Protein AF-H2C0S8-F1 (afdb_monomer_lite)

Structure (mmCIF, N/CA/C/O backbone):
data_AF-H2C0S8-F1
#
_entry.id   AF-H2C0S8-F1
#
loop_
_atom_site.group_PDB
_atom_site.id
_atom_site.type_symbol
_atom_site.label_atom_id
_atom_site.label_alt_id
_atom_site.label_comp_id
_atom_site.label_asym_id
_atom_site.label_entity_id
_atom_site.label_seq_id
_atom_site.pdbx_PDB_ins_code
_atom_site.Cartn_x
_atom_site.Cartn_y
_atom_site.Cartn_z
_atom_site.occupancy
_atom_site.B_iso_or_equiv
_atom_site.auth_seq_id
_atom_site.auth_comp_id
_atom_site.auth_asym_id
_atom_site.auth_atom_id
_atom_site.pdbx_PDB_model_num
ATOM 1 N N . MET A 1 1 ? -6.349 -6.672 15.607 1.00 73.62 1 MET A N 1
ATOM 2 C CA . MET A 1 1 ? -5.841 -5.675 14.640 1.00 73.62 1 MET A CA 1
ATOM 3 C C . MET A 1 1 ? -5.408 -6.437 13.403 1.00 73.62 1 MET A C 1
ATOM 5 O O . MET A 1 1 ? -4.663 -7.399 13.556 1.00 73.62 1 MET A O 1
ATOM 9 N N . TYR A 1 2 ? -5.970 -6.123 12.236 1.00 88.00 2 TYR A N 1
ATOM 10 C CA . TYR A 1 2 ? -5.738 -6.903 11.018 1.00 88.00 2 TYR A CA 1
ATOM 11 C C . TYR A 1 2 ? -4.435 -6.465 10.352 1.00 88.00 2 TYR A C 1
ATOM 13 O O . TYR A 1 2 ? -4.122 -5.277 10.345 1.00 88.00 2 TYR A O 1
ATOM 21 N N . LYS A 1 3 ? -3.686 -7.418 9.796 1.00 89.62 3 LYS A N 1
ATOM 22 C CA . LYS A 1 3 ? -2.466 -7.149 9.033 1.00 89.62 3 LYS A CA 1
ATOM 23 C C . LYS A 1 3 ? -2.615 -7.734 7.636 1.00 89.62 3 LYS A C 1
ATOM 25 O O . LYS A 1 3 ? -3.059 -8.874 7.509 1.00 89.62 3 LYS A O 1
ATOM 30 N N . LEU A 1 4 ? -2.258 -6.962 6.619 1.00 89.75 4 LEU A N 1
ATOM 31 C CA . LEU A 1 4 ? -2.265 -7.380 5.224 1.00 89.75 4 LEU A CA 1
ATOM 32 C C . LEU A 1 4 ? -0.821 -7.499 4.746 1.00 89.75 4 LEU A C 1
ATOM 34 O O . LEU A 1 4 ? -0.091 -6.513 4.749 1.00 89.75 4 LEU A O 1
ATOM 38 N N . LEU A 1 5 ? -0.415 -8.703 4.353 1.00 89.38 5 LEU A N 1
ATOM 39 C CA . LEU A 1 5 ? 0.876 -8.928 3.714 1.00 89.38 5 LEU A CA 1
ATOM 40 C C . LEU A 1 5 ? 0.727 -8.683 2.213 1.00 89.38 5 LEU A C 1
ATOM 42 O O . LEU A 1 5 ? -0.026 -9.390 1.544 1.00 89.38 5 LEU A O 1
ATOM 46 N N . TYR A 1 6 ? 1.444 -7.691 1.701 1.00 88.94 6 TYR A N 1
ATOM 47 C CA . TYR A 1 6 ? 1.527 -7.388 0.283 1.00 88.94 6 TYR A CA 1
ATOM 48 C C . TYR A 1 6 ? 2.916 -7.753 -0.234 1.00 88.94 6 TYR A C 1
ATOM 50 O O . TYR A 1 6 ? 3.926 -7.186 0.185 1.00 88.94 6 TYR A O 1
ATOM 58 N N . ILE A 1 7 ? 2.941 -8.729 -1.139 1.00 83.81 7 ILE A N 1
ATOM 59 C CA . ILE A 1 7 ? 4.136 -9.160 -1.859 1.00 83.81 7 ILE A CA 1
ATOM 60 C C . ILE A 1 7 ? 3.898 -8.838 -3.317 1.00 83.81 7 ILE A C 1
ATOM 62 O O . ILE A 1 7 ? 2.917 -9.297 -3.909 1.00 83.81 7 ILE A O 1
ATOM 66 N N . ASN A 1 8 ? 4.791 -8.045 -3.882 1.00 75.00 8 ASN A N 1
ATOM 67 C CA . ASN A 1 8 ? 4.706 -7.668 -5.271 1.00 75.00 8 ASN A CA 1
ATOM 68 C C . ASN A 1 8 ? 5.616 -8.565 -6.100 1.00 75.00 8 ASN A C 1
ATOM 70 O O . ASN A 1 8 ? 6.816 -8.628 -5.860 1.00 75.00 8 ASN A O 1
ATOM 74 N N . LEU A 1 9 ? 5.036 -9.292 -7.050 1.00 73.94 9 LEU A N 1
ATOM 75 C CA . LEU A 1 9 ? 5.782 -10.130 -7.981 1.00 73.94 9 LEU A CA 1
ATOM 76 C C . LEU A 1 9 ? 5.465 -9.640 -9.397 1.00 73.94 9 LEU A C 1
ATOM 78 O O . LEU A 1 9 ? 4.390 -9.922 -9.926 1.00 73.94 9 LEU A O 1
ATOM 82 N N . GLY A 1 10 ? 6.391 -8.890 -9.998 1.00 72.19 10 GLY A N 1
ATOM 83 C CA . GLY A 1 10 ? 6.249 -8.334 -11.348 1.00 72.19 10 GLY A CA 1
ATOM 84 C C . GLY A 1 10 ? 5.848 -6.853 -11.380 1.00 72.19 10 GLY A C 1
ATOM 85 O O . GLY A 1 10 ? 6.069 -6.112 -10.429 1.00 72.19 10 GLY A O 1
ATOM 86 N N . ASN A 1 11 ? 5.293 -6.388 -12.509 1.00 71.00 11 ASN A N 1
ATOM 87 C CA . ASN A 1 11 ? 5.005 -4.962 -12.691 1.00 71.00 11 ASN A CA 1
ATOM 88 C C . ASN A 1 11 ? 3.717 -4.542 -11.943 1.00 71.00 11 ASN A C 1
ATOM 90 O O . ASN A 1 11 ? 2.630 -5.010 -12.297 1.00 71.00 11 ASN A O 1
ATOM 94 N N . PRO A 1 12 ? 3.784 -3.609 -10.980 1.00 68.50 12 PRO A N 1
ATOM 95 C CA . PRO A 1 12 ? 2.656 -3.311 -10.095 1.00 68.50 12 PRO A CA 1
ATOM 96 C C . PRO A 1 12 ? 1.580 -2.459 -10.769 1.00 68.50 12 PRO A C 1
ATOM 98 O O . PRO A 1 12 ? 0.410 -2.520 -10.405 1.00 68.50 12 PRO A O 1
ATOM 101 N N . THR A 1 13 ? 1.964 -1.664 -11.769 1.00 69.19 13 THR A N 1
ATOM 102 C CA . THR A 1 13 ? 1.074 -0.727 -12.470 1.00 69.19 13 THR A CA 1
ATOM 103 C C . THR A 1 13 ? -0.007 -1.456 -13.271 1.00 69.19 13 THR A C 1
ATOM 105 O O . THR A 1 13 ? -1.082 -0.915 -13.505 1.00 69.19 13 THR A O 1
ATOM 108 N N . VAL A 1 14 ? 0.269 -2.697 -13.675 1.00 72.75 14 VAL A N 1
ATOM 109 C CA . VAL A 1 14 ? -0.653 -3.564 -14.427 1.00 72.75 14 VAL A CA 1
ATOM 110 C C . VAL A 1 14 ? -1.183 -4.728 -13.584 1.00 72.75 14 VAL A C 1
ATOM 112 O O . VAL A 1 14 ? -1.880 -5.602 -14.095 1.00 72.75 14 VAL A O 1
ATOM 115 N N . SER A 1 15 ? -0.857 -4.761 -12.289 1.00 80.75 15 SER A N 1
ATOM 116 C CA . SER A 1 15 ? -1.231 -5.853 -11.398 1.00 80.75 15 SER A CA 1
ATOM 117 C C . SER A 1 15 ? -2.629 -5.635 -10.823 1.00 80.75 15 SER A C 1
ATOM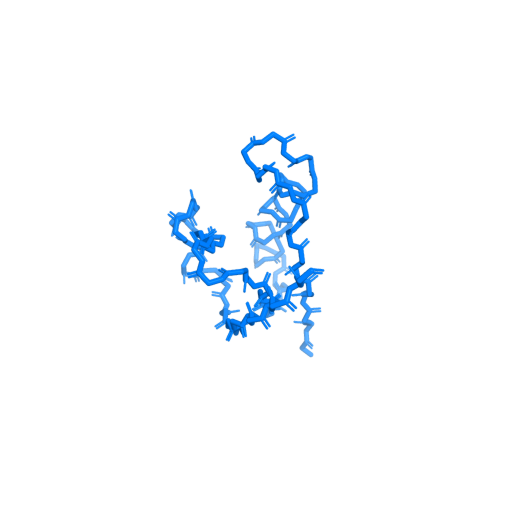 119 O O . SER A 1 15 ? -2.865 -4.742 -10.009 1.00 80.75 15 SER A O 1
ATOM 121 N N . GLY A 1 1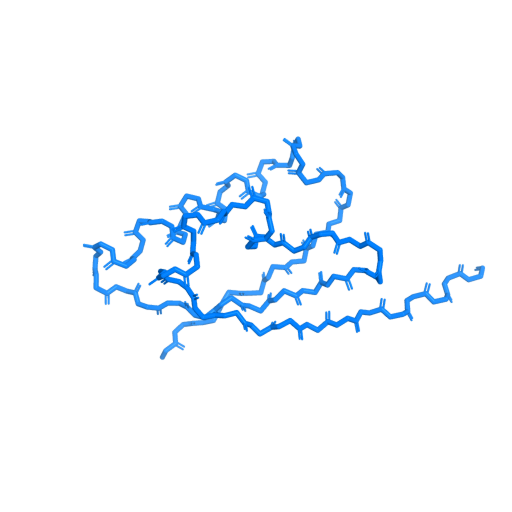6 ? -3.564 -6.517 -11.187 1.00 82.38 16 GLY A N 1
ATOM 122 C CA . GLY A 1 16 ? -4.904 -6.524 -10.593 1.00 82.38 16 GLY A CA 1
ATOM 123 C C . GLY A 1 16 ? -4.883 -6.749 -9.076 1.00 82.38 16 GLY A C 1
ATOM 124 O O . GLY A 1 16 ? -5.740 -6.226 -8.366 1.00 82.38 16 GLY A O 1
ATOM 125 N N . ALA A 1 17 ? -3.876 -7.462 -8.555 1.00 84.75 17 ALA A N 1
ATOM 126 C CA . ALA A 1 17 ? -3.694 -7.631 -7.115 1.00 84.75 17 ALA A CA 1
ATOM 127 C C . ALA A 1 17 ? -3.392 -6.291 -6.430 1.00 84.75 17 ALA A C 1
ATOM 129 O O . ALA A 1 17 ? -3.979 -5.992 -5.391 1.00 84.75 17 ALA A O 1
ATOM 130 N N . THR A 1 18 ? -2.547 -5.457 -7.042 1.00 87.44 18 THR A N 1
ATOM 131 C CA . THR A 1 18 ? -2.252 -4.104 -6.555 1.00 87.44 18 THR A CA 1
ATOM 132 C C . THR A 1 18 ? -3.519 -3.252 -6.533 1.00 87.44 18 THR A C 1
ATOM 134 O O . THR A 1 18 ? -3.816 -2.641 -5.511 1.00 87.44 18 THR A O 1
ATOM 137 N N . THR A 1 19 ? -4.328 -3.284 -7.599 1.00 88.88 19 THR A N 1
ATOM 138 C CA . THR A 1 19 ? -5.617 -2.569 -7.639 1.00 88.88 19 THR A CA 1
ATOM 139 C C . THR A 1 19 ? -6.550 -2.998 -6.505 1.00 88.88 19 THR A C 1
ATOM 141 O O . THR A 1 19 ? -7.112 -2.150 -5.812 1.00 88.88 19 THR A O 1
ATOM 144 N N . ILE A 1 20 ? -6.702 -4.307 -6.282 1.00 89.69 20 ILE A N 1
ATOM 145 C CA . ILE A 1 20 ? -7.573 -4.846 -5.228 1.00 89.69 20 ILE A CA 1
ATOM 146 C C . ILE A 1 20 ? -7.084 -4.418 -3.841 1.00 89.69 20 ILE A C 1
ATOM 148 O O . ILE A 1 20 ? -7.886 -3.989 -3.011 1.00 89.69 20 ILE A O 1
ATOM 152 N N . VAL A 1 21 ? -5.778 -4.519 -3.584 1.00 90.62 21 VAL A N 1
ATOM 153 C CA . VAL A 1 21 ? -5.184 -4.134 -2.299 1.00 90.62 21 VAL A CA 1
ATOM 154 C C . VAL A 1 21 ? -5.387 -2.645 -2.032 1.00 90.62 21 VAL A C 1
ATOM 156 O O . VAL A 1 21 ? -5.866 -2.291 -0.955 1.00 90.62 21 VAL A O 1
ATOM 159 N N . THR A 1 22 ? -5.120 -1.777 -3.009 1.00 90.56 22 THR A N 1
ATOM 160 C CA . THR A 1 22 ? -5.335 -0.330 -2.873 1.00 90.56 22 THR A CA 1
ATOM 161 C C . THR A 1 22 ? -6.800 -0.007 -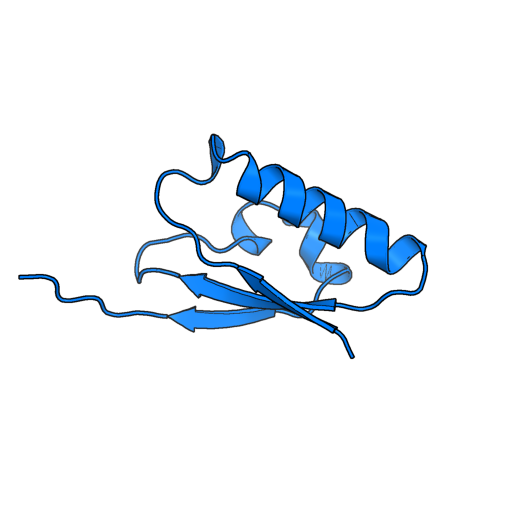2.567 1.00 90.56 22 THR A C 1
ATOM 163 O O . THR A 1 22 ? -7.085 0.711 -1.608 1.00 90.56 22 THR A O 1
ATOM 166 N N . GLU A 1 23 ? -7.751 -0.595 -3.298 1.00 92.31 23 GLU A N 1
ATOM 167 C CA . GLU A 1 23 ? -9.185 -0.387 -3.050 1.00 92.31 23 GLU A CA 1
ATOM 168 C C . GLU A 1 23 ? -9.624 -0.863 -1.657 1.00 92.31 23 GLU A C 1
ATOM 170 O O . GLU A 1 23 ? -10.423 -0.198 -0.988 1.00 92.31 23 GLU A O 1
ATOM 175 N N . LEU A 1 24 ? -9.091 -1.991 -1.178 1.00 92.06 24 LEU A N 1
ATOM 176 C CA . LEU A 1 24 ? -9.357 -2.474 0.177 1.00 92.06 24 LEU A CA 1
ATOM 177 C C . LEU A 1 24 ? -8.848 -1.485 1.228 1.00 92.06 24 LEU A C 1
ATOM 179 O O . LEU A 1 24 ? -9.601 -1.109 2.130 1.00 92.06 24 LEU A O 1
ATOM 183 N N . LEU A 1 25 ? -7.605 -1.023 1.095 1.00 92.19 25 LEU A N 1
ATOM 184 C CA . LEU A 1 25 ? -6.997 -0.073 2.030 1.00 92.19 25 LEU A CA 1
ATOM 185 C C . LEU A 1 25 ? -7.709 1.287 2.029 1.00 92.19 25 LEU A C 1
ATOM 187 O O . LEU A 1 25 ? -7.793 1.935 3.071 1.00 92.19 25 LEU A O 1
ATOM 191 N N . LEU A 1 26 ? -8.289 1.701 0.900 1.00 91.06 26 LEU A N 1
ATOM 192 C CA . LEU A 1 26 ? -9.088 2.925 0.812 1.00 91.06 26 LEU A CA 1
ATOM 193 C C . LEU A 1 26 ? -10.439 2.812 1.528 1.00 91.06 26 LEU A C 1
ATOM 195 O O . LEU A 1 26 ? -10.879 3.785 2.149 1.00 91.06 26 LEU A O 1
ATOM 199 N N . ARG A 1 27 ? -11.107 1.654 1.429 1.00 92.50 27 ARG A N 1
ATOM 200 C CA . ARG A 1 27 ? -12.508 1.471 1.854 1.00 92.50 27 ARG A CA 1
ATOM 201 C C . ARG A 1 27 ? -12.670 0.903 3.261 1.00 92.50 27 ARG A C 1
ATOM 203 O O . ARG A 1 27 ? -13.653 1.222 3.927 1.00 92.50 27 ARG A O 1
ATOM 210 N N . LEU A 1 28 ? -11.752 0.057 3.727 1.00 91.94 28 LEU A N 1
ATOM 211 C CA . LEU A 1 28 ? -11.840 -0.569 5.055 1.00 91.94 28 LEU A CA 1
ATOM 212 C C . LEU A 1 28 ? -11.854 0.453 6.210 1.00 91.94 28 LEU A C 1
ATOM 214 O O . LEU A 1 28 ? -12.720 0.321 7.084 1.00 91.94 28 LEU A O 1
ATOM 218 N N . PRO A 1 29 ? -11.031 1.522 6.193 1.00 89.62 29 PRO A N 1
ATOM 219 C CA . PRO A 1 29 ? -11.084 2.556 7.226 1.00 89.62 29 PRO A CA 1
ATOM 220 C C . PRO A 1 29 ? -12.445 3.256 7.304 1.00 89.62 29 PRO A C 1
ATOM 222 O O . PRO A 1 29 ? -12.921 3.548 8.400 1.00 89.62 29 PRO A O 1
ATOM 225 N N . MET A 1 30 ? -13.129 3.438 6.165 1.00 90.81 30 MET A N 1
ATOM 226 C CA . MET A 1 30 ? -14.479 4.027 6.107 1.00 90.81 30 MET A CA 1
ATOM 227 C C . MET A 1 30 ? -15.541 3.155 6.795 1.00 90.81 30 MET A C 1
ATOM 229 O O . MET A 1 30 ? -16.632 3.630 7.094 1.00 90.81 30 MET A O 1
ATOM 233 N N . ARG A 1 31 ? -15.234 1.878 7.046 1.00 92.12 31 ARG A N 1
ATOM 234 C CA . ARG A 1 31 ? -16.093 0.921 7.759 1.00 92.12 31 ARG A CA 1
ATOM 235 C C . ARG A 1 31 ? -15.628 0.662 9.196 1.00 92.12 31 ARG A C 1
ATOM 237 O O . ARG A 1 31 ? -16.071 -0.301 9.812 1.00 92.12 31 ARG A O 1
ATOM 244 N N . GLY A 1 32 ? -14.712 1.480 9.720 1.00 90.69 32 GLY A N 1
ATOM 245 C CA . GLY A 1 32 ? -14.139 1.310 11.058 1.00 90.69 32 GLY A CA 1
ATOM 246 C C . GLY A 1 32 ? -13.119 0.171 11.165 1.00 90.69 32 GLY A C 1
ATOM 247 O O . GLY A 1 32 ? -12.718 -0.189 12.271 1.00 90.69 32 GLY A O 1
ATOM 248 N N . VAL A 1 33 ? -12.676 -0.399 10.039 1.00 90.12 33 VAL A N 1
ATOM 249 C CA . VAL A 1 33 ? -11.684 -1.478 10.014 1.00 90.12 33 VAL A CA 1
ATOM 250 C C . VAL A 1 33 ? -10.302 -0.887 9.751 1.00 90.12 33 VAL A C 1
ATOM 252 O O . VAL A 1 33 ? -10.025 -0.391 8.662 1.00 90.12 33 VAL A O 1
ATOM 255 N N . LYS A 1 34 ? -9.418 -0.964 10.752 1.00 87.62 34 LYS A N 1
ATOM 256 C CA . LYS A 1 34 ? -8.001 -0.599 10.612 1.00 87.62 34 LYS A CA 1
ATOM 257 C C . LYS A 1 34 ? -7.165 -1.814 10.222 1.00 87.62 34 LYS A C 1
ATOM 259 O O . LYS A 1 34 ? -7.291 -2.879 10.836 1.00 87.62 34 LYS A O 1
ATOM 264 N N . VAL A 1 35 ? -6.307 -1.621 9.228 1.00 89.25 35 VAL A N 1
ATOM 265 C CA . VAL A 1 35 ? -5.386 -2.629 8.702 1.00 89.25 35 VAL A CA 1
ATOM 266 C C . VAL A 1 35 ? -3.983 -2.037 8.700 1.00 89.25 35 VAL A C 1
ATOM 268 O O . VAL A 1 35 ? -3.811 -0.907 8.252 1.00 89.25 35 VAL A O 1
ATOM 271 N N . ASP A 1 36 ? -3.000 -2.788 9.190 1.00 90.81 36 ASP A N 1
ATOM 272 C CA . ASP A 1 36 ? -1.588 -2.489 8.938 1.00 90.81 36 ASP A CA 1
ATOM 273 C C . ASP A 1 36 ? -1.157 -3.190 7.648 1.00 90.81 36 ASP A C 1
ATOM 275 O O . ASP A 1 36 ? -1.457 -4.372 7.453 1.00 90.81 36 ASP A O 1
ATOM 279 N N . LEU A 1 37 ? -0.432 -2.492 6.783 1.00 91.44 37 LEU A N 1
ATOM 280 C CA . LEU A 1 37 ? 0.143 -3.066 5.573 1.00 91.44 37 LEU A CA 1
ATOM 281 C C . LEU A 1 37 ? 1.594 -3.465 5.843 1.00 91.44 37 LEU A C 1
ATOM 283 O O . LEU A 1 37 ? 2.407 -2.641 6.253 1.00 91.44 37 LEU A O 1
ATOM 287 N N . ILE A 1 38 ? 1.918 -4.731 5.611 1.00 91.06 38 ILE A N 1
ATOM 288 C CA . ILE A 1 38 ? 3.294 -5.221 5.583 1.00 91.06 38 ILE A CA 1
ATOM 289 C C . ILE A 1 38 ? 3.684 -5.332 4.115 1.00 91.06 38 ILE A C 1
ATOM 291 O O . ILE A 1 38 ? 3.097 -6.135 3.391 1.00 91.06 38 ILE A O 1
ATOM 295 N N . GLU A 1 39 ? 4.654 -4.534 3.683 1.00 89.25 39 GLU A N 1
ATOM 296 C CA . GLU A 1 39 ? 5.169 -4.577 2.314 1.00 89.25 39 GLU A CA 1
ATOM 297 C C . GLU A 1 39 ? 6.502 -5.315 2.283 1.00 89.25 39 GLU A C 1
ATOM 299 O O . GLU A 1 39 ? 7.430 -4.961 3.016 1.00 89.25 39 GLU A O 1
ATOM 304 N N . LEU A 1 40 ? 6.595 -6.317 1.409 1.00 87.38 40 LEU A N 1
ATOM 305 C CA . LEU A 1 40 ? 7.864 -6.917 1.011 1.00 87.38 40 LEU A CA 1
ATOM 306 C C . LEU A 1 40 ? 8.263 -6.333 -0.341 1.00 87.38 40 LEU A C 1
ATOM 308 O O . LEU A 1 40 ? 7.565 -6.553 -1.332 1.00 87.38 40 LEU A O 1
ATOM 312 N N . LEU A 1 41 ? 9.359 -5.575 -0.353 1.00 81.94 41 LEU A N 1
ATOM 313 C CA . LEU A 1 41 ? 9.859 -4.873 -1.535 1.00 81.94 41 LEU A CA 1
ATOM 314 C C . LEU A 1 41 ? 11.261 -5.361 -1.888 1.00 81.94 41 LEU A C 1
ATOM 316 O O . LEU A 1 41 ? 12.096 -5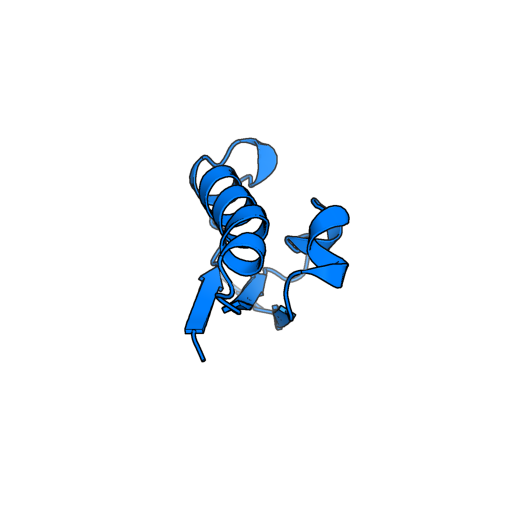.575 -1.002 1.00 81.94 41 LEU A O 1
ATOM 320 N N . PHE A 1 42 ? 11.540 -5.470 -3.184 1.00 80.44 42 PHE A N 1
ATOM 321 C CA . PHE A 1 42 ? 12.918 -5.570 -3.655 1.00 80.44 42 PHE A CA 1
ATOM 322 C C . PHE A 1 42 ? 13.621 -4.213 -3.513 1.00 80.44 42 PHE A C 1
ATOM 324 O O . PHE A 1 42 ? 12.980 -3.164 -3.502 1.00 80.44 42 PHE A O 1
ATOM 331 N N . LYS A 1 43 ? 14.954 -4.225 -3.401 1.00 74.38 43 LYS A N 1
ATOM 332 C CA . LYS A 1 43 ? 15.778 -3.046 -3.065 1.00 74.38 43 LYS A CA 1
ATOM 333 C C . LYS A 1 43 ? 15.553 -1.813 -3.959 1.00 74.38 43 LYS A C 1
ATOM 335 O O . LYS A 1 43 ? 15.766 -0.694 -3.506 1.00 74.38 43 LYS A O 1
ATOM 340 N N . GLU A 1 44 ? 15.131 -2.020 -5.203 1.00 78.56 44 GLU A N 1
ATOM 341 C CA . GLU A 1 44 ? 14.900 -0.963 -6.199 1.00 78.56 44 GLU A CA 1
ATOM 342 C C . GLU A 1 44 ? 13.409 -0.673 -6.444 1.00 78.56 44 GLU A C 1
ATOM 344 O O . GLU A 1 44 ? 13.065 0.171 -7.271 1.00 78.56 44 GLU A O 1
ATOM 349 N N . GLU A 1 45 ? 12.504 -1.360 -5.743 1.00 78.44 45 GLU A N 1
ATOM 350 C CA . GLU A 1 45 ? 11.070 -1.198 -5.948 1.00 78.44 45 GLU A CA 1
ATOM 351 C C . GLU A 1 45 ? 10.468 -0.078 -5.104 1.00 78.44 45 GLU A C 1
ATOM 353 O O . GLU A 1 45 ? 10.688 0.048 -3.899 1.00 78.44 45 GLU A O 1
ATOM 358 N N . GLU A 1 46 ? 9.609 0.706 -5.752 1.00 84.25 46 GLU A N 1
ATOM 359 C CA . GLU A 1 46 ? 8.759 1.668 -5.072 1.00 84.25 46 GLU A CA 1
ATOM 360 C C . GLU A 1 46 ? 7.585 0.964 -4.371 1.00 84.25 46 GLU A C 1
ATOM 362 O O . GLU A 1 46 ? 6.801 0.232 -4.995 1.00 84.25 46 GLU A O 1
ATOM 367 N N . GLY A 1 47 ? 7.450 1.240 -3.071 1.00 85.62 47 GLY A N 1
ATOM 368 C CA . GLY A 1 47 ? 6.355 0.758 -2.233 1.00 85.62 47 GLY A CA 1
ATOM 369 C C . GLY A 1 47 ? 4.986 1.345 -2.577 1.00 85.62 47 GLY A C 1
ATOM 370 O O . GLY A 1 47 ? 4.855 2.310 -3.337 1.00 85.62 47 GLY A O 1
ATOM 371 N N . LEU A 1 48 ? 3.935 0.784 -1.978 1.00 87.44 48 LEU A N 1
ATOM 372 C CA . LEU A 1 48 ? 2.552 1.144 -2.304 1.00 87.44 48 LEU A CA 1
ATOM 373 C C . LEU A 1 48 ? 2.251 2.614 -1.971 1.00 87.44 48 LEU A C 1
ATOM 375 O O . LEU A 1 48 ? 1.560 3.276 -2.737 1.00 87.44 48 LEU A O 1
ATOM 379 N N . LEU A 1 49 ? 2.817 3.154 -0.884 1.00 87.25 49 LEU A N 1
ATOM 380 C CA . LEU A 1 49 ? 2.647 4.567 -0.501 1.00 87.25 49 LEU A CA 1
ATOM 381 C C . LEU A 1 49 ? 3.367 5.572 -1.406 1.00 87.25 49 LEU A C 1
ATOM 383 O O . LEU A 1 49 ? 2.993 6.747 -1.412 1.00 87.25 49 LEU A O 1
ATOM 387 N N . GLY A 1 50 ? 4.426 5.149 -2.101 1.00 86.12 50 GLY A N 1
ATOM 388 C CA . GLY A 1 50 ? 5.072 5.986 -3.115 1.00 86.12 50 GLY A CA 1
ATOM 389 C C . GLY A 1 50 ? 4.148 6.148 -4.319 1.00 86.12 50 GLY A C 1
ATOM 390 O O . GLY A 1 50 ? 3.863 7.261 -4.757 1.00 86.12 50 GLY A O 1
ATOM 391 N N . ARG A 1 51 ? 3.554 5.024 -4.735 1.00 85.44 51 ARG A N 1
ATOM 392 C CA . ARG A 1 51 ? 2.668 4.937 -5.897 1.00 85.44 51 ARG A CA 1
ATOM 393 C C . ARG A 1 51 ? 1.252 5.490 -5.650 1.00 85.44 51 ARG A C 1
ATOM 395 O O . ARG A 1 51 ? 0.655 6.030 -6.576 1.00 85.44 51 ARG A O 1
ATOM 402 N N . TYR A 1 52 ? 0.731 5.382 -4.425 1.00 87.88 52 TYR A N 1
ATOM 403 C CA . TYR A 1 52 ? -0.614 5.831 -4.024 1.00 87.88 52 TYR A CA 1
ATOM 404 C C . TYR A 1 52 ? -0.552 6.715 -2.760 1.00 87.88 52 TYR A C 1
ATOM 406 O O . TYR A 1 52 ? -0.783 6.236 -1.640 1.00 87.88 52 TYR A O 1
ATOM 414 N N . PRO A 1 53 ? -0.210 8.012 -2.895 1.00 88.75 53 PRO A N 1
ATOM 415 C CA . PRO A 1 53 ? -0.020 8.925 -1.764 1.00 88.75 53 PRO A CA 1
ATOM 416 C C . PRO A 1 53 ? -1.250 9.094 -0.863 1.00 88.75 53 PRO A C 1
ATOM 418 O O . PRO A 1 53 ? -1.107 9.351 0.332 1.00 88.75 53 PRO A O 1
ATOM 421 N N . GLU A 1 54 ? -2.453 8.918 -1.406 1.00 87.88 54 GLU A N 1
ATOM 422 C CA . GLU A 1 54 ? -3.734 8.995 -0.698 1.00 87.88 54 GLU A CA 1
ATOM 423 C C . GLU A 1 54 ? -3.906 7.927 0.396 1.00 87.88 54 GLU A C 1
ATOM 425 O O . GLU A 1 54 ? -4.802 8.031 1.239 1.00 87.88 54 GLU A O 1
ATOM 430 N N . LEU A 1 55 ? -3.054 6.897 0.401 1.00 88.31 55 LEU A N 1
ATOM 431 C CA . LEU A 1 55 ? -3.037 5.864 1.430 1.00 88.31 55 LEU A CA 1
ATOM 432 C C . LEU A 1 55 ? -2.302 6.300 2.706 1.00 88.31 55 LEU A C 1
ATOM 434 O O . LEU A 1 55 ? -2.574 5.736 3.763 1.00 88.31 55 LEU A O 1
ATOM 438 N N . LYS A 1 56 ? -1.418 7.309 2.652 1.00 87.62 56 LYS A N 1
ATOM 439 C CA . LYS A 1 56 ? -0.514 7.679 3.765 1.00 87.62 56 LYS A CA 1
ATOM 440 C C . LYS A 1 56 ? -1.227 7.983 5.083 1.00 87.62 56 LYS A C 1
ATOM 442 O O . LYS A 1 56 ? -0.697 7.692 6.147 1.00 87.62 56 LYS A O 1
ATOM 447 N N . GLU A 1 57 ? -2.426 8.550 5.020 1.00 86.38 57 GLU A N 1
ATOM 448 C CA . GLU A 1 57 ? -3.217 8.898 6.209 1.00 86.38 57 GLU A CA 1
ATOM 449 C C . GLU A 1 57 ? -4.165 7.772 6.652 1.00 86.38 57 GLU A C 1
ATOM 451 O O . GLU A 1 57 ? -4.807 7.856 7.699 1.00 86.38 57 GLU A O 1
ATOM 456 N N . LYS A 1 58 ? -4.283 6.713 5.844 1.00 85.19 58 LYS A N 1
ATOM 457 C CA . LYS A 1 58 ? -5.290 5.654 5.996 1.00 85.19 58 LYS A CA 1
ATOM 458 C C . LYS A 1 58 ? -4.717 4.340 6.496 1.00 85.19 58 LYS A C 1
ATOM 460 O O . LYS A 1 58 ? -5.445 3.557 7.109 1.00 85.19 58 LYS A O 1
ATOM 465 N N . VAL A 1 59 ? -3.443 4.090 6.218 1.00 87.62 59 VAL A N 1
ATOM 466 C CA . VAL A 1 59 ? -2.777 2.826 6.511 1.00 87.62 59 VAL A CA 1
ATOM 467 C C . VAL A 1 59 ? -1.439 3.081 7.190 1.00 87.62 59 VAL A C 1
ATOM 469 O O . VAL A 1 59 ? -0.688 3.975 6.811 1.00 87.62 59 VAL A O 1
ATOM 472 N N . ASN A 1 60 ? -1.142 2.275 8.201 1.00 88.44 60 ASN A N 1
ATOM 473 C CA . ASN A 1 60 ? 0.193 2.198 8.773 1.00 88.44 60 ASN A CA 1
ATOM 474 C C . ASN A 1 60 ? 0.995 1.143 8.002 1.00 88.44 60 ASN A C 1
ATOM 476 O O . ASN A 1 60 ? 0.492 0.039 7.781 1.00 88.44 60 ASN A O 1
ATOM 480 N N . VAL A 1 61 ? 2.220 1.478 7.593 1.00 84.75 61 VAL A N 1
ATOM 481 C CA . VAL A 1 61 ? 3.041 0.615 6.735 1.00 84.75 61 VAL A CA 1
ATOM 482 C C . VAL A 1 61 ? 4.290 0.148 7.458 1.00 84.75 61 VAL A C 1
ATOM 484 O O . VAL A 1 61 ? 5.040 0.936 8.027 1.00 84.75 61 VAL A O 1
ATOM 487 N N . ILE A 1 62 ? 4.520 -1.159 7.390 1.00 85.94 62 ILE A N 1
ATOM 488 C CA . ILE A 1 62 ? 5.708 -1.842 7.884 1.00 85.94 62 ILE A CA 1
ATOM 489 C C . ILE A 1 62 ? 6.456 -2.357 6.653 1.00 85.94 62 ILE A C 1
ATOM 491 O O . ILE A 1 62 ? 6.074 -3.373 6.072 1.00 85.94 62 ILE A O 1
ATOM 495 N N . GLN A 1 63 ? 7.498 -1.643 6.229 1.00 81.88 63 GLN A N 1
ATOM 496 C CA . GLN A 1 63 ? 8.308 -2.037 5.074 1.00 81.88 6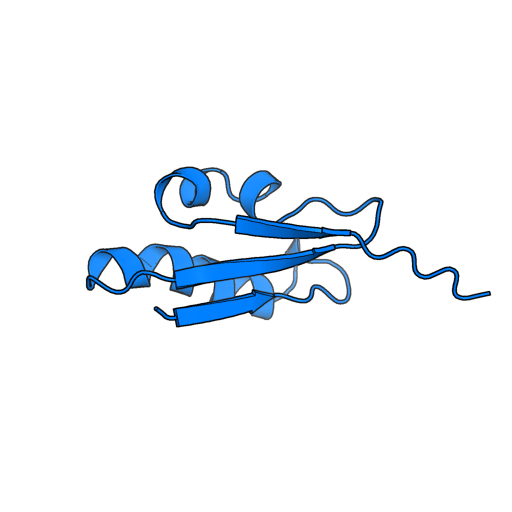3 GLN A CA 1
ATOM 497 C C . GLN A 1 63 ? 9.419 -3.000 5.492 1.00 81.88 63 GLN A C 1
ATOM 499 O O . GLN A 1 63 ? 10.129 -2.753 6.469 1.00 81.88 63 GLN A O 1
ATOM 504 N N . GLN A 1 64 ? 9.595 -4.077 4.730 1.00 80.50 64 GLN A N 1
ATOM 505 C CA . GLN A 1 64 ? 10.758 -4.952 4.822 1.00 80.50 64 GLN A CA 1
ATOM 506 C C . GLN A 1 64 ? 11.408 -5.064 3.443 1.00 80.50 64 GLN A C 1
ATOM 508 O O . GLN A 1 64 ? 10.776 -5.474 2.470 1.00 80.50 64 GLN A O 1
ATOM 513 N N . LEU A 1 65 ? 12.682 -4.683 3.378 1.00 77.81 65 LEU A N 1
ATOM 514 C CA . LEU A 1 65 ? 13.490 -4.788 2.169 1.00 77.81 65 LEU A CA 1
ATOM 515 C C . LEU A 1 65 ? 14.077 -6.192 2.068 1.00 77.81 65 LEU A C 1
ATOM 517 O O . LEU A 1 65 ? 14.633 -6.709 3.040 1.00 77.81 65 LEU A O 1
ATOM 521 N N . TRP A 1 66 ? 13.959 -6.796 0.891 1.00 74.38 66 TRP A N 1
ATOM 522 C CA . TRP A 1 66 ? 14.542 -8.093 0.576 1.00 74.38 66 TRP A CA 1
ATOM 523 C C . TRP A 1 66 ? 15.722 -7.932 -0.387 1.00 74.38 66 TRP A C 1
ATOM 525 O O . TRP A 1 66 ? 15.581 -7.378 -1.477 1.00 74.38 66 TRP A O 1
ATOM 535 N N . ASP A 1 67 ? 16.882 -8.462 0.012 1.00 65.31 67 ASP A N 1
ATOM 536 C CA . ASP A 1 67 ? 18.053 -8.646 -0.851 1.00 65.31 67 ASP A CA 1
ATOM 537 C C . ASP A 1 67 ? 18.029 -10.084 -1.392 1.00 65.31 67 ASP A C 1
ATOM 539 O O . ASP A 1 67 ? 18.588 -11.008 -0.800 1.00 65.31 67 ASP A O 1
ATOM 543 N N . PHE A 1 68 ? 17.352 -10.300 -2.519 1.00 58.69 68 PHE A N 1
ATOM 544 C CA . PHE A 1 68 ? 17.484 -11.551 -3.260 1.00 58.69 68 PHE A CA 1
ATOM 545 C C . PHE A 1 68 ? 18.719 -11.464 -4.165 1.00 58.69 68 PHE A C 1
ATOM 547 O O . PHE A 1 68 ? 18.637 -11.019 -5.306 1.00 58.69 68 PHE A O 1
ATOM 554 N N . ASN A 1 69 ? 19.870 -11.923 -3.670 1.00 51.97 69 ASN A N 1
ATOM 555 C CA . ASN A 1 69 ? 20.956 -12.360 -4.550 1.00 51.97 69 ASN A CA 1
ATOM 556 C C . ASN A 1 69 ? 20.547 -13.707 -5.165 1.00 51.97 69 ASN A C 1
ATOM 558 O O . ASN A 1 69 ? 20.988 -14.761 -4.708 1.00 51.97 69 ASN A O 1
ATOM 562 N N . VAL A 1 70 ? 19.659 -13.691 -6.161 1.00 50.34 70 VAL A N 1
ATOM 563 C CA . VAL A 1 70 ? 19.471 -14.862 -7.025 1.00 50.34 70 VAL A CA 1
ATOM 564 C C . VAL A 1 70 ? 20.572 -14.786 -8.073 1.00 50.34 70 VAL A C 1
ATOM 566 O O . VAL A 1 70 ? 20.523 -13.957 -8.979 1.00 50.34 70 VAL A O 1
ATOM 569 N N . THR A 1 71 ? 21.613 -15.578 -7.835 1.00 45.12 71 THR A N 1
ATOM 570 C CA . THR A 1 71 ? 22.691 -15.854 -8.793 1.00 45.12 71 THR A CA 1
ATOM 571 C C . THR A 1 71 ? 22.227 -16.859 -9.834 1.00 45.12 71 THR A C 1
ATOM 573 O O . THR A 1 71 ? 21.340 -17.680 -9.501 1.00 45.12 71 THR A O 1
#

Sequence (71 aa):
MYKLLYINLGNPTVSGATTIVTELLLRLPMRGVKVDLIELLFKEEEGLLGRYPELKEKVNVIQQLWDFNVT

Radius of gyration: 12.51 Å; chains: 1; bounding box: 39×25×29 Å

pLDDT: mean 82.92, std 10.2, range [45.12, 92.5]

Organism: NCBI:txid671065

S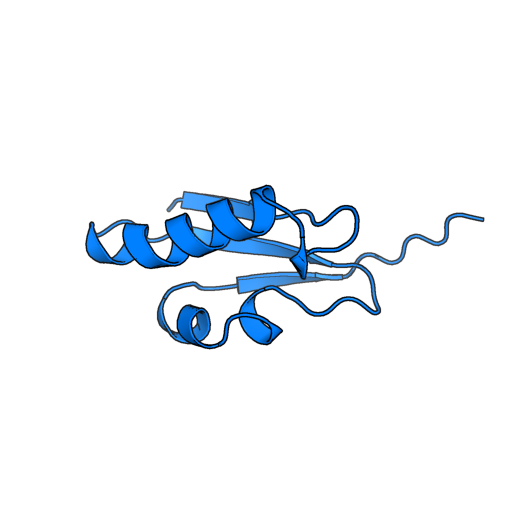econdary structure (DSSP, 8-state):
-EEEEEE--S-GGG-HHHHHHHHHHHHSGGGT--EEEEEEEETTPPPHHHH-GGGTTT-EEEEEEE-----

Foldseek 3Di:
DAEAEDEDDDDLVPDPVNVVVVVCLVCCVVVVHAYAYEYEDEPPDDDSCVVPVVSVVRYHYHYDYDDPPPD